Protein AF-A0A7R9Z1F1-F1 (afdb_monomer_lite)

pLDDT: mean 81.46, std 11.32, range [47.16, 96.25]

Foldseek 3Di:
DLQVCLQQVVDVCPDPVSVVVDDPPDDSVSRDDDPDDDDDDDPVLLQDPDPVSVQVVQVVVCVNVVPDDGDDSDNPPPCPVVPCPPVNVVVDDDCPDPVNVVVVVVVVVVVVVVVVVVD

Sequence (119 aa):
FHRFLARLGKTPLSSKEELQLLPPGWNQKEVFRLESELFLIHVSQMGDKNSTRLDQFRQDLQSFAGLHGEIQLKNGKVAAEVNVTPQVQRNMIDICSTEHESLRQVLMKQAKKASIWII

Radius of gyration: 21.4 Å; chains: 1; bounding box: 46×35×56 Å

Secondary structure (DSSP, 8-state):
-HHHHHHTT-S---SHHHHHTSPTT--GGG----SS------GGGGG-S-HHHHHHHHHHHHHHTT--S----------------HHHHHT---TTSGGGHHHHHHHHHHHHHHHHHH-

Structure (mmCIF, N/CA/C/O backbone):
data_AF-A0A7R9Z1F1-F1
#
_entry.id   AF-A0A7R9Z1F1-F1
#
loop_
_atom_site.group_PDB
_atom_site.id
_atom_site.type_symbol
_atom_site.label_atom_id
_atom_site.label_alt_id
_atom_site.label_comp_id
_atom_site.label_asym_id
_atom_site.label_entity_id
_atom_site.label_seq_id
_atom_site.pdbx_PDB_ins_code
_atom_site.Cartn_x
_atom_site.Cartn_y
_atom_site.Cartn_z
_atom_site.occupancy
_atom_site.B_iso_or_equiv
_atom_site.auth_seq_id
_atom_site.auth_comp_id
_atom_site.auth_asym_id
_atom_site.auth_atom_id
_atom_site.pdbx_PDB_model_num
ATOM 1 N N . PHE A 1 1 ? 14.136 5.526 -5.524 1.00 70.19 1 PHE A N 1
ATOM 2 C CA . PHE A 1 1 ? 13.005 4.715 -6.016 1.00 70.19 1 PHE A CA 1
ATOM 3 C C . PHE A 1 1 ? 13.483 3.463 -6.762 1.00 70.19 1 PHE A C 1
ATOM 5 O O . PHE A 1 1 ? 13.324 2.381 -6.217 1.00 70.19 1 PHE A O 1
ATOM 12 N N . HIS A 1 2 ? 14.174 3.579 -7.908 1.00 80.88 2 HIS A N 1
ATOM 13 C CA . HIS A 1 2 ? 14.645 2.427 -8.711 1.00 80.88 2 H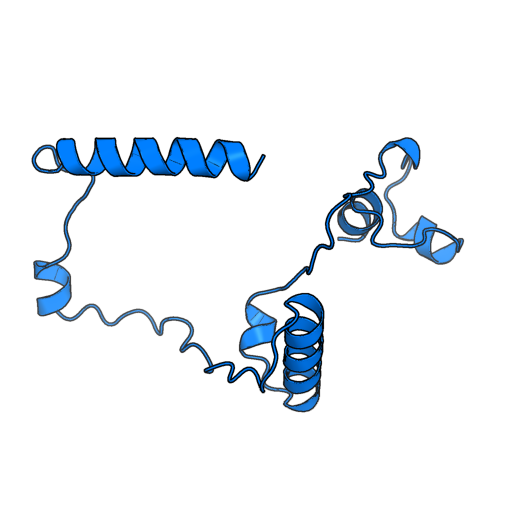IS A CA 1
ATOM 14 C C . HIS A 1 2 ? 15.497 1.405 -7.942 1.00 80.88 2 HIS A C 1
ATOM 16 O O . HIS A 1 2 ? 15.267 0.209 -8.059 1.00 80.88 2 HIS A O 1
ATOM 22 N N . ARG A 1 3 ? 16.392 1.867 -7.056 1.00 82.25 3 ARG A N 1
ATOM 23 C CA . ARG A 1 3 ? 17.171 1.007 -6.143 1.00 82.25 3 ARG A CA 1
ATOM 24 C C . ARG A 1 3 ? 16.303 0.031 -5.332 1.00 82.25 3 ARG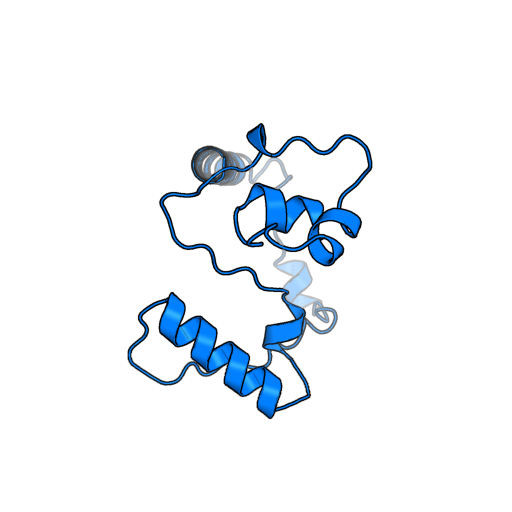 A C 1
ATOM 26 O O . ARG A 1 3 ? 16.684 -1.114 -5.125 1.00 82.25 3 ARG A O 1
ATOM 33 N N . PHE A 1 4 ? 15.163 0.502 -4.831 1.00 82.06 4 PHE A N 1
ATOM 34 C CA . PHE A 1 4 ? 14.269 -0.289 -3.987 1.00 82.06 4 PHE A CA 1
ATOM 35 C C . PHE A 1 4 ? 13.529 -1.342 -4.814 1.00 82.06 4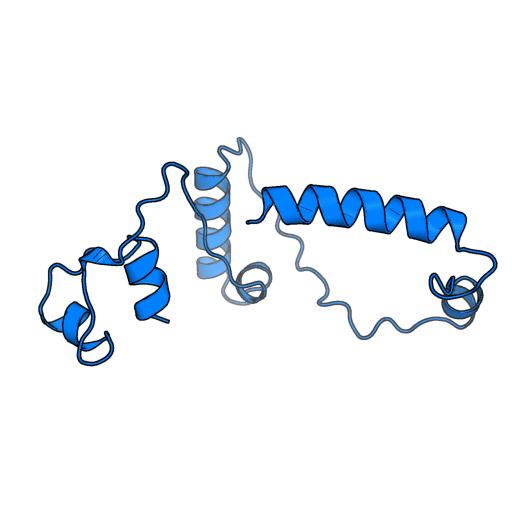 PHE A C 1
ATOM 37 O O . PHE A 1 4 ? 13.538 -2.514 -4.457 1.00 82.06 4 PHE A O 1
ATOM 44 N N . LEU A 1 5 ? 12.980 -0.942 -5.965 1.00 83.25 5 LEU A N 1
ATOM 45 C CA . LEU A 1 5 ? 12.315 -1.864 -6.890 1.00 83.25 5 LEU A CA 1
ATOM 46 C C . LEU A 1 5 ? 13.268 -2.942 -7.415 1.00 83.25 5 LEU A C 1
ATOM 48 O O . LEU A 1 5 ? 12.910 -4.117 -7.436 1.00 83.25 5 LEU A O 1
ATOM 52 N N . ALA A 1 6 ? 14.499 -2.555 -7.753 1.00 85.00 6 ALA A N 1
ATOM 53 C CA . ALA A 1 6 ? 15.558 -3.468 -8.160 1.00 85.00 6 ALA A CA 1
ATOM 54 C C . ALA A 1 6 ? 15.874 -4.498 -7.065 1.00 85.00 6 ALA A C 1
ATOM 56 O O . ALA A 1 6 ? 15.908 -5.692 -7.342 1.00 85.00 6 ALA A O 1
ATOM 57 N N . ARG A 1 7 ? 16.034 -4.058 -5.809 1.00 82.75 7 ARG A N 1
ATOM 58 C CA . ARG A 1 7 ? 16.247 -4.950 -4.653 1.00 82.75 7 ARG A CA 1
ATOM 59 C C . ARG A 1 7 ? 15.113 -5.941 -4.436 1.00 82.75 7 ARG A C 1
ATOM 61 O O . ARG A 1 7 ? 15.385 -7.050 -4.011 1.00 82.75 7 ARG A O 1
ATOM 68 N N . LEU A 1 8 ? 13.877 -5.557 -4.733 1.00 81.25 8 LEU A N 1
ATOM 69 C CA . LEU A 1 8 ? 12.705 -6.430 -4.618 1.00 81.25 8 LEU A CA 1
ATOM 70 C C . LEU A 1 8 ? 12.484 -7.323 -5.849 1.00 81.25 8 LEU A C 1
ATOM 72 O O . LEU A 1 8 ? 11.451 -7.987 -5.945 1.00 81.25 8 LEU A O 1
ATOM 76 N N . GLY A 1 9 ? 13.389 -7.285 -6.833 1.00 80.25 9 GLY A N 1
ATOM 77 C CA . GLY A 1 9 ? 13.233 -8.017 -8.089 1.00 80.25 9 GLY A CA 1
ATOM 78 C C . GLY A 1 9 ? 12.049 -7.538 -8.936 1.00 80.25 9 GLY A C 1
ATOM 79 O O . GLY A 1 9 ? 11.575 -8.275 -9.793 1.00 80.25 9 GLY A O 1
ATOM 80 N N . LYS A 1 10 ? 11.552 -6.314 -8.705 1.00 82.44 10 LYS A N 1
ATOM 81 C CA . LYS A 1 10 ? 10.425 -5.703 -9.437 1.00 82.44 10 LYS A CA 1
ATOM 82 C C . LYS A 1 10 ? 10.868 -4.924 -10.676 1.00 82.44 10 LYS A C 1
ATOM 84 O O . LYS A 1 10 ? 10.064 -4.240 -11.299 1.00 82.44 10 LYS A O 1
ATOM 89 N N . THR A 1 11 ? 12.146 -5.002 -11.026 1.00 81.00 11 THR A N 1
ATOM 90 C CA . THR A 1 11 ? 12.696 -4.428 -12.255 1.00 81.00 11 THR A CA 1
ATOM 91 C C . THR A 1 11 ? 13.523 -5.507 -12.951 1.00 81.00 11 THR A C 1
ATOM 93 O O . THR A 1 11 ? 14.344 -6.130 -12.273 1.00 81.00 11 THR A O 1
ATOM 96 N N . PRO A 1 12 ? 13.328 -5.751 -14.260 1.00 78.81 12 PRO A N 1
ATOM 97 C CA . PRO A 1 12 ? 14.065 -6.779 -14.997 1.00 78.81 12 PRO A CA 1
ATOM 98 C C . PRO A 1 12 ? 15.580 -6.548 -15.004 1.00 78.81 12 PRO A C 1
ATOM 100 O O . PRO A 1 12 ? 16.340 -7.514 -15.037 1.00 78.81 12 PRO A O 1
ATOM 103 N N . LEU A 1 13 ? 16.015 -5.279 -14.946 1.00 82.38 13 LEU A N 1
ATOM 104 C CA . LEU A 1 13 ? 17.421 -4.858 -15.018 1.00 82.38 13 LEU A CA 1
ATOM 105 C C . LEU A 1 13 ? 18.135 -5.403 -16.263 1.00 82.38 13 LEU A C 1
ATOM 107 O O . LEU A 1 13 ? 19.340 -5.662 -16.235 1.00 82.38 13 LEU A O 1
ATOM 111 N N . SER A 1 14 ? 17.380 -5.611 -17.342 1.00 82.94 14 SER A N 1
ATOM 112 C CA . SER A 1 14 ? 17.855 -6.265 -18.561 1.00 82.94 14 SER A CA 1
ATOM 113 C C . SER A 1 14 ? 18.392 -5.276 -19.591 1.00 82.94 14 SER A C 1
ATOM 115 O O . SER A 1 14 ? 19.185 -5.663 -20.448 1.00 82.94 14 SER A O 1
ATOM 117 N N . SER A 1 15 ? 17.971 -4.010 -19.528 1.00 85.38 15 SER A N 1
ATOM 118 C CA . SER A 1 15 ? 18.402 -2.973 -20.466 1.00 85.38 15 SER A CA 1
ATOM 119 C C . SER A 1 15 ? 19.488 -2.073 -19.871 1.00 85.38 15 SER A C 1
ATOM 121 O O . SER A 1 15 ? 19.617 -1.919 -18.653 1.00 85.38 15 SER A O 1
ATOM 123 N N . LYS A 1 16 ? 20.292 -1.455 -20.743 1.00 84.25 16 LYS A N 1
ATOM 124 C CA . LYS A 1 16 ? 21.340 -0.516 -20.313 1.00 84.25 16 LYS A CA 1
ATOM 125 C C . LYS A 1 16 ? 20.734 0.749 -19.712 1.00 84.25 16 LYS A C 1
ATOM 127 O O . LYS A 1 16 ? 21.303 1.311 -18.784 1.00 84.25 16 LYS A O 1
ATOM 132 N N . GLU A 1 17 ? 19.582 1.163 -20.217 1.00 85.69 17 GLU A N 1
ATOM 133 C CA . GLU A 1 17 ? 18.827 2.325 -19.765 1.00 85.69 17 GLU A CA 1
ATOM 134 C C . GLU A 1 17 ? 18.322 2.120 -18.331 1.00 85.69 17 GLU A C 1
ATOM 136 O O . GLU A 1 17 ? 18.453 3.011 -17.497 1.00 85.69 17 GLU A O 1
ATOM 141 N N . GLU A 1 18 ? 17.821 0.925 -17.999 1.00 81.56 18 GLU A N 1
ATOM 142 C CA . GLU A 1 18 ? 17.391 0.597 -16.633 1.00 81.56 18 GLU A CA 1
ATOM 143 C C . GLU A 1 18 ? 18.558 0.600 -15.641 1.00 81.56 18 GLU A C 1
ATOM 145 O O . GLU A 1 18 ? 18.419 1.085 -14.516 1.00 81.56 18 GLU A O 1
ATOM 150 N N . LEU A 1 19 ? 19.726 0.098 -16.054 1.00 83.81 19 LEU A N 1
ATOM 151 C CA . LEU A 1 19 ? 20.927 0.080 -15.216 1.00 83.81 19 LEU A CA 1
ATOM 152 C C . LEU A 1 19 ? 21.456 1.491 -14.916 1.00 83.81 19 LEU A C 1
ATOM 154 O O . LEU A 1 19 ? 22.020 1.705 -13.845 1.00 83.81 19 LEU A O 1
ATOM 158 N N . GLN A 1 20 ? 21.237 2.463 -15.807 1.00 88.25 20 GLN A N 1
ATOM 159 C CA . GLN A 1 20 ? 21.607 3.867 -15.574 1.00 88.25 20 GLN A CA 1
ATOM 160 C C . GLN A 1 20 ? 20.769 4.538 -14.477 1.00 88.25 20 GLN A C 1
ATOM 162 O O . GLN A 1 20 ? 21.203 5.528 -13.892 1.00 88.25 20 GLN A O 1
ATOM 167 N N . LEU A 1 21 ? 19.588 3.999 -14.159 1.00 87.00 21 LEU A N 1
ATOM 168 C CA . LEU A 1 21 ? 18.733 4.503 -13.078 1.00 87.00 21 LEU A CA 1
ATOM 169 C C . LEU A 1 21 ? 19.212 4.056 -11.686 1.00 87.00 21 LEU A C 1
ATOM 171 O O . LEU A 1 21 ? 18.628 4.442 -10.664 1.00 87.00 21 LEU A O 1
ATOM 175 N N . LEU A 1 22 ? 20.248 3.215 -11.632 1.00 86.75 22 LEU A N 1
ATOM 176 C CA . LEU A 1 22 ? 20.826 2.687 -10.405 1.00 86.75 22 LEU A CA 1
ATOM 177 C C . LEU A 1 22 ? 22.070 3.482 -9.988 1.00 86.75 22 LEU A C 1
ATOM 179 O O . LEU A 1 22 ? 22.793 4.010 -10.831 1.00 86.75 22 LEU A O 1
ATOM 183 N N . PRO A 1 23 ? 22.341 3.582 -8.674 1.00 83.81 23 PRO A N 1
ATOM 184 C CA . PRO A 1 23 ? 23.523 4.2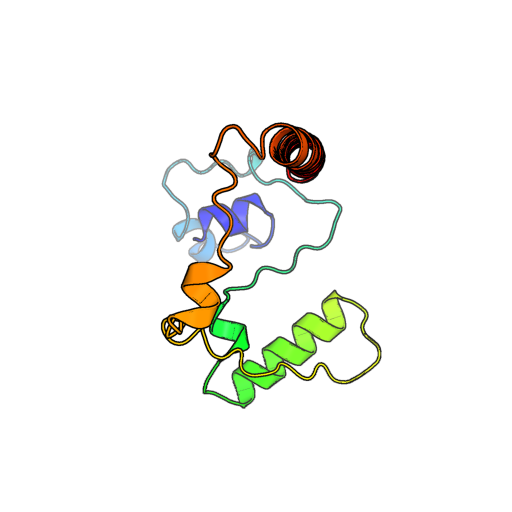80 -8.191 1.00 83.81 23 PRO A CA 1
ATOM 185 C C . PRO A 1 23 ? 24.821 3.608 -8.683 1.00 83.81 23 PRO A C 1
ATOM 187 O O . PRO A 1 23 ? 24.858 2.380 -8.823 1.00 83.81 23 PRO A O 1
ATOM 190 N N . PRO A 1 24 ? 25.905 4.382 -8.883 1.00 82.00 24 PRO A N 1
ATOM 191 C CA . PRO A 1 24 ? 27.214 3.836 -9.233 1.00 82.00 24 PRO A CA 1
ATOM 192 C C . PRO A 1 24 ? 27.662 2.762 -8.232 1.00 82.00 24 PRO A C 1
ATOM 194 O O . PRO A 1 24 ? 27.519 2.940 -7.023 1.00 82.00 24 PRO A O 1
ATOM 197 N N . GLY A 1 25 ? 28.206 1.646 -8.729 1.00 77.56 25 GLY A N 1
ATOM 198 C CA . GLY A 1 25 ? 28.659 0.530 -7.887 1.00 77.56 25 GLY A CA 1
ATOM 199 C C . GLY A 1 25 ? 27.551 -0.421 -7.419 1.00 77.56 25 GLY A C 1
ATOM 200 O O . GLY A 1 25 ? 27.780 -1.225 -6.517 1.00 77.56 25 GLY A O 1
ATOM 201 N N . TRP A 1 26 ? 26.354 -0.352 -8.011 1.00 79.38 26 TRP A N 1
ATOM 202 C CA . TRP A 1 26 ? 25.275 -1.298 -7.731 1.00 79.38 26 TRP A CA 1
ATOM 203 C C . TRP A 1 26 ? 25.680 -2.755 -8.001 1.00 79.38 26 TRP A C 1
ATOM 205 O O . TRP A 1 26 ? 26.201 -3.084 -9.067 1.00 79.38 26 TRP A O 1
ATOM 215 N N . ASN A 1 27 ? 25.369 -3.642 -7.052 1.00 77.19 27 ASN A N 1
ATOM 216 C CA . ASN A 1 27 ? 25.639 -5.071 -7.146 1.00 77.19 27 ASN A CA 1
ATOM 217 C C . ASN A 1 27 ? 24.329 -5.861 -7.292 1.00 77.19 27 ASN A C 1
ATOM 219 O O . ASN A 1 27 ? 23.503 -5.886 -6.382 1.00 77.19 27 ASN A O 1
ATOM 223 N N . GLN A 1 28 ? 24.161 -6.567 -8.414 1.00 72.12 28 GLN A N 1
ATOM 224 C CA . GLN A 1 28 ? 22.991 -7.422 -8.668 1.00 72.12 28 GLN A CA 1
ATOM 225 C C . GLN A 1 28 ? 22.831 -8.570 -7.658 1.00 72.12 28 GLN A C 1
ATOM 227 O O . GLN A 1 28 ? 21.732 -9.097 -7.514 1.00 72.12 28 GLN A O 1
ATOM 232 N N . LYS A 1 29 ? 23.882 -8.934 -6.910 1.00 70.38 29 LYS A N 1
ATOM 233 C CA . LYS A 1 29 ? 23.786 -9.931 -5.829 1.00 70.38 29 LYS A CA 1
ATOM 234 C C . LYS A 1 29 ? 22.911 -9.472 -4.654 1.00 70.38 29 LYS A C 1
ATOM 236 O O . LYS A 1 29 ? 22.554 -10.295 -3.824 1.00 70.38 29 LYS A O 1
ATOM 241 N N . GLU A 1 30 ? 22.562 -8.186 -4.580 1.00 69.81 30 GLU A N 1
ATOM 242 C CA . GLU A 1 30 ? 21.653 -7.637 -3.564 1.00 69.81 30 GLU A CA 1
ATOM 243 C C . GLU A 1 30 ? 20.164 -7.745 -3.941 1.00 69.81 30 GLU A C 1
ATOM 245 O O . GLU A 1 30 ? 19.312 -7.220 -3.221 1.00 69.81 30 GLU A O 1
ATOM 250 N N . VAL A 1 31 ? 19.825 -8.368 -5.075 1.00 77.62 31 VAL A N 1
ATOM 251 C CA . VAL A 1 31 ? 18.428 -8.569 -5.481 1.00 77.62 31 VAL A CA 1
ATOM 252 C C . VAL A 1 31 ? 17.826 -9.721 -4.681 1.00 77.62 31 VAL A C 1
ATOM 254 O O . VAL A 1 31 ? 18.203 -10.879 -4.848 1.00 77.62 31 VAL A O 1
ATOM 257 N N . PHE A 1 32 ? 16.861 -9.398 -3.826 1.00 75.44 32 PHE A N 1
ATOM 258 C CA . PHE A 1 32 ? 16.083 -10.354 -3.058 1.00 75.44 32 PHE A CA 1
ATOM 259 C C . PHE A 1 32 ? 14.839 -10.753 -3.853 1.00 75.44 32 PHE A C 1
ATOM 261 O O . PHE A 1 32 ? 14.013 -9.910 -4.211 1.00 75.44 32 PHE A O 1
ATOM 268 N N . ARG A 1 33 ? 14.692 -12.050 -4.131 1.00 71.56 33 ARG A N 1
ATOM 269 C CA . ARG A 1 33 ? 13.447 -12.592 -4.677 1.00 71.56 33 ARG A CA 1
ATOM 270 C C . ARG A 1 33 ? 12.556 -12.988 -3.513 1.00 71.56 33 ARG A C 1
ATOM 272 O O . ARG A 1 33 ? 12.851 -13.949 -2.813 1.00 71.56 33 ARG A O 1
ATOM 279 N N . LEU A 1 34 ? 11.492 -12.222 -3.308 1.00 73.44 34 LEU A N 1
ATOM 280 C CA . LEU A 1 34 ? 10.427 -12.608 -2.392 1.00 73.44 34 LEU A CA 1
ATOM 281 C C . LEU A 1 34 ? 9.702 -13.828 -2.972 1.00 73.44 34 LEU A C 1
ATOM 283 O O . LEU A 1 34 ? 9.360 -13.828 -4.154 1.00 73.44 34 LEU A O 1
ATOM 287 N N . GLU A 1 35 ? 9.475 -14.850 -2.148 1.00 79.50 35 GLU A N 1
ATOM 288 C CA . GLU A 1 35 ? 8.647 -16.008 -2.522 1.00 79.50 35 GLU A CA 1
ATOM 289 C C . GLU A 1 35 ? 7.167 -15.622 -2.644 1.00 79.50 35 GLU A C 1
ATOM 291 O O . GLU A 1 35 ? 6.427 -16.206 -3.431 1.00 79.50 35 GLU A O 1
ATOM 296 N N . SER A 1 36 ? 6.755 -14.596 -1.897 1.00 79.50 36 SER A N 1
ATOM 297 C CA . SER A 1 36 ? 5.403 -14.046 -1.924 1.00 79.50 36 SER A CA 1
ATOM 298 C C . SER A 1 36 ? 5.269 -12.920 -2.942 1.00 79.50 36 SER A C 1
ATOM 300 O O . SER A 1 36 ? 6.163 -12.082 -3.114 1.00 79.50 36 SER A O 1
ATOM 302 N N . GLU A 1 37 ? 4.096 -12.838 -3.565 1.00 81.69 37 GLU A N 1
ATOM 303 C CA . GLU A 1 37 ? 3.750 -11.689 -4.386 1.00 81.69 37 GLU A CA 1
ATOM 304 C C . GLU A 1 37 ? 3.592 -10.435 -3.509 1.00 81.69 37 GLU A C 1
ATOM 306 O O . GLU A 1 37 ? 3.100 -10.480 -2.382 1.00 81.69 37 GLU A O 1
ATOM 311 N N . LEU A 1 38 ? 4.045 -9.294 -4.029 1.00 83.50 38 LEU A N 1
ATOM 312 C CA . LEU A 1 38 ? 4.030 -8.010 -3.330 1.00 83.50 38 LEU A CA 1
ATOM 313 C C . LEU A 1 38 ? 3.359 -6.972 -4.219 1.00 83.50 38 LEU A C 1
ATOM 315 O O . LEU A 1 38 ? 3.820 -6.750 -5.346 1.00 83.50 38 LEU A O 1
ATOM 319 N N . PHE A 1 39 ? 2.338 -6.316 -3.674 1.00 87.00 39 PHE A N 1
ATOM 320 C CA . PHE A 1 39 ? 1.632 -5.203 -4.295 1.00 87.00 39 PHE A CA 1
ATOM 321 C C . PHE A 1 39 ? 2.050 -3.897 -3.628 1.00 87.00 39 PHE A C 1
ATOM 323 O O . PHE A 1 39 ? 1.768 -3.657 -2.454 1.00 87.00 39 PHE A O 1
ATOM 330 N N . LEU A 1 40 ? 2.781 -3.065 -4.367 1.00 85.19 40 LEU A N 1
ATOM 331 C CA . LEU A 1 40 ? 3.257 -1.777 -3.875 1.00 85.19 40 LEU A CA 1
ATOM 332 C C . LEU A 1 40 ? 2.233 -0.700 -4.208 1.00 85.19 40 LEU A C 1
ATOM 334 O O . LEU A 1 40 ? 1.916 -0.487 -5.375 1.00 85.19 40 LEU A O 1
ATOM 338 N N . ILE A 1 41 ? 1.764 0.004 -3.182 1.00 85.94 41 ILE A N 1
ATOM 339 C CA . ILE A 1 41 ? 0.775 1.071 -3.328 1.00 85.94 41 ILE A CA 1
ATOM 340 C C . ILE A 1 41 ? 1.245 2.344 -2.645 1.00 85.94 41 ILE A C 1
ATOM 342 O O . ILE A 1 41 ? 1.916 2.313 -1.613 1.00 85.94 41 ILE A O 1
ATOM 346 N N . HIS A 1 42 ? 0.840 3.477 -3.198 1.00 82.75 42 HIS A N 1
ATOM 347 C CA . HIS A 1 42 ? 0.893 4.761 -2.526 1.00 82.75 42 HIS A CA 1
ATOM 348 C C . HIS A 1 42 ? -0.520 5.166 -2.104 1.00 82.75 42 HIS A C 1
ATOM 350 O O . HIS A 1 42 ? -1.460 5.065 -2.890 1.00 82.75 42 HIS A O 1
ATOM 356 N N . VAL A 1 43 ? -0.683 5.676 -0.880 1.00 80.31 43 VAL A N 1
ATOM 357 C CA . VAL A 1 43 ? -2.004 6.016 -0.312 1.00 80.31 43 VAL A CA 1
ATOM 358 C C . VAL A 1 43 ? -2.780 7.001 -1.197 1.00 80.31 43 VAL A C 1
ATOM 360 O O . VAL A 1 43 ? -3.999 6.908 -1.307 1.00 80.31 43 VAL A O 1
ATOM 363 N N . SER A 1 44 ? -2.088 7.900 -1.907 1.00 80.06 44 SER A N 1
ATOM 364 C CA . SER A 1 44 ? -2.740 8.836 -2.836 1.00 80.06 44 SER A CA 1
ATOM 365 C C . SER A 1 44 ? -3.456 8.157 -4.011 1.00 80.06 44 SER A C 1
ATOM 367 O O . SER A 1 44 ? -4.339 8.776 -4.596 1.00 80.06 44 SER A O 1
ATOM 369 N N . GLN A 1 45 ? -3.097 6.918 -4.370 1.00 81.75 45 GLN A N 1
ATOM 370 C CA . GLN A 1 45 ? -3.740 6.170 -5.460 1.00 81.75 45 GLN A CA 1
ATOM 371 C C . GLN A 1 45 ? -5.164 5.726 -5.094 1.00 81.75 45 GLN A C 1
ATOM 373 O O . GLN A 1 45 ? -5.993 5.558 -5.978 1.00 81.75 45 GLN A O 1
ATOM 378 N N . MET A 1 46 ? -5.486 5.611 -3.800 1.00 82.75 46 MET A N 1
ATOM 379 C CA . MET A 1 46 ? -6.837 5.264 -3.336 1.00 82.75 46 MET A CA 1
ATOM 380 C C . MET A 1 46 ? -7.852 6.404 -3.503 1.00 82.75 46 MET A C 1
ATOM 382 O O . MET A 1 46 ? -9.053 6.158 -3.471 1.00 82.75 46 MET A O 1
ATOM 386 N N . GLY A 1 47 ? -7.378 7.646 -3.646 1.00 80.44 47 GLY A N 1
ATOM 387 C CA . GLY A 1 47 ? -8.199 8.849 -3.817 1.00 80.44 47 GLY A CA 1
ATOM 388 C C . GLY A 1 47 ? -7.873 9.592 -5.110 1.00 80.44 47 GLY A C 1
ATOM 389 O O . GLY A 1 47 ? -7.947 10.822 -5.153 1.00 80.44 47 GLY A O 1
ATOM 390 N N . ASP A 1 48 ? -7.430 8.862 -6.134 1.00 81.94 48 ASP A N 1
ATOM 391 C CA . ASP A 1 48 ? -7.038 9.441 -7.409 1.00 81.94 48 ASP A CA 1
ATOM 392 C C . ASP A 1 48 ? -8.231 10.140 -8.087 1.00 81.94 48 ASP A C 1
ATOM 394 O O . ASP A 1 48 ? -9.304 9.565 -8.252 1.00 81.94 48 ASP A O 1
ATOM 398 N N . LYS A 1 49 ? -8.048 11.405 -8.485 1.00 86.25 49 LYS A N 1
ATOM 399 C CA . LYS A 1 49 ? -9.082 12.194 -9.175 1.00 86.25 49 LYS A CA 1
ATOM 400 C C . LYS A 1 49 ? -9.299 11.739 -10.619 1.00 86.25 49 LYS A C 1
ATOM 402 O O . LYS A 1 49 ? -10.315 12.081 -11.216 1.00 86.25 49 LYS A O 1
ATOM 407 N N . ASN A 1 50 ? -8.335 11.027 -11.197 1.00 90.19 50 ASN A N 1
ATOM 408 C CA . ASN A 1 50 ? -8.455 10.458 -12.528 1.00 90.19 50 ASN A CA 1
ATOM 409 C C . ASN A 1 50 ? -9.156 9.096 -12.429 1.00 90.19 50 ASN A C 1
ATOM 411 O O . ASN A 1 50 ? -8.567 8.132 -11.939 1.00 90.19 50 ASN A O 1
ATOM 415 N N . SER A 1 51 ? -10.400 9.023 -12.911 1.00 86.88 51 SER A N 1
ATOM 416 C CA . SER A 1 51 ? -11.229 7.814 -12.834 1.00 86.88 51 SER A CA 1
ATOM 417 C C . SER A 1 51 ? -10.577 6.614 -13.515 1.00 86.88 51 SER A C 1
ATOM 419 O O . SER A 1 51 ? -10.543 5.544 -12.929 1.00 86.88 51 SER A O 1
ATOM 421 N N . THR A 1 52 ? -9.961 6.798 -14.685 1.00 91.06 52 THR A N 1
ATOM 422 C CA . THR A 1 52 ? -9.284 5.713 -15.406 1.00 91.06 52 THR A CA 1
ATOM 423 C C . THR A 1 52 ? -8.129 5.120 -14.600 1.00 91.06 52 THR A C 1
ATOM 425 O O . THR A 1 52 ? -8.006 3.902 -14.509 1.00 91.06 52 THR A O 1
ATOM 428 N N . ARG A 1 53 ? -7.290 5.959 -13.974 1.00 87.31 53 ARG A N 1
ATOM 429 C CA . ARG A 1 53 ? -6.198 5.455 -13.120 1.00 87.31 53 ARG A CA 1
ATOM 430 C C . ARG A 1 53 ? -6.725 4.775 -11.861 1.00 87.31 53 ARG A C 1
ATOM 432 O O . ARG A 1 53 ? -6.148 3.785 -11.420 1.00 87.31 53 ARG A O 1
ATOM 439 N N . LEU A 1 54 ? -7.806 5.301 -11.291 1.00 88.44 54 LEU A N 1
ATOM 440 C CA . LEU A 1 54 ? -8.448 4.723 -10.116 1.00 88.44 54 LEU A CA 1
ATOM 441 C C . LEU A 1 54 ? -9.071 3.355 -10.427 1.00 88.44 54 LEU A C 1
ATOM 443 O O . LEU A 1 54 ? -8.946 2.432 -9.626 1.00 88.44 54 LEU A O 1
ATOM 447 N N . ASP A 1 55 ? -9.697 3.209 -11.592 1.00 89.62 55 ASP A N 1
ATOM 448 C CA . ASP A 1 55 ? -10.279 1.949 -12.054 1.00 89.62 55 ASP A CA 1
ATOM 449 C C . ASP A 1 55 ? -9.196 0.903 -12.317 1.00 89.62 55 ASP A C 1
ATOM 451 O O . ASP A 1 55 ? -9.330 -0.232 -11.862 1.00 89.62 55 ASP A O 1
ATOM 455 N N . GLN A 1 56 ? -8.083 1.296 -12.946 1.00 91.50 56 GLN A N 1
ATOM 456 C CA . GLN A 1 56 ? -6.928 0.411 -13.109 1.00 91.50 56 GLN A CA 1
ATOM 457 C C . GLN A 1 56 ? -6.391 -0.056 -11.751 1.00 91.50 56 GLN A C 1
ATOM 459 O O . GLN A 1 56 ? -6.212 -1.249 -11.530 1.00 91.50 56 GLN A O 1
ATOM 464 N N . PHE A 1 57 ? -6.215 0.869 -10.802 1.00 90.94 57 PHE A N 1
ATOM 465 C CA . PHE A 1 57 ? -5.774 0.535 -9.448 1.00 90.94 57 PHE A CA 1
ATOM 466 C C . PHE A 1 57 ? -6.717 -0.462 -8.751 1.00 90.94 57 PHE A C 1
ATOM 468 O O . PHE A 1 57 ? -6.247 -1.394 -8.098 1.00 90.94 57 PHE A O 1
ATOM 475 N N . ARG A 1 58 ? -8.042 -0.299 -8.896 1.00 89.31 58 ARG A N 1
ATOM 476 C CA . ARG A 1 58 ? -9.032 -1.247 -8.352 1.00 89.31 58 ARG A CA 1
ATOM 477 C C . ARG A 1 58 ? -8.884 -2.632 -8.962 1.00 89.31 58 ARG A C 1
ATOM 479 O O . ARG A 1 58 ? -8.893 -3.607 -8.217 1.00 89.31 58 ARG A O 1
ATOM 486 N N . 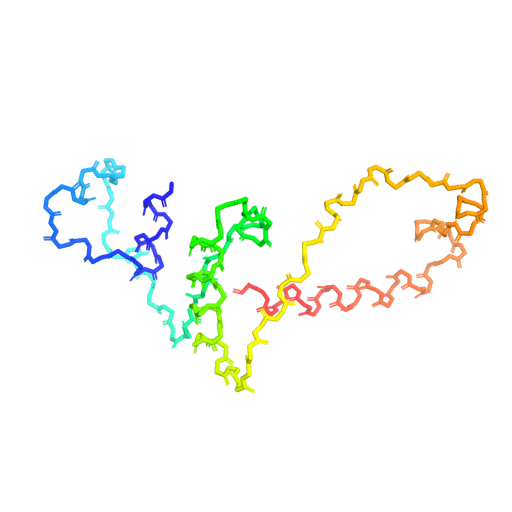GLN A 1 59 ? -8.754 -2.714 -10.284 1.00 91.38 59 GLN A N 1
ATOM 487 C CA . GLN A 1 59 ? -8.615 -3.983 -10.999 1.00 91.38 59 GLN A CA 1
ATOM 488 C C . GLN A 1 59 ? -7.330 -4.708 -10.598 1.00 91.38 59 GLN A C 1
ATOM 490 O O . GLN A 1 59 ? -7.370 -5.896 -10.279 1.00 91.38 59 GLN A O 1
ATOM 495 N N . ASP A 1 60 ? -6.216 -3.981 -10.527 1.00 91.81 60 ASP A N 1
ATOM 496 C CA . ASP A 1 60 ? -4.922 -4.533 -10.133 1.00 91.81 60 ASP A CA 1
ATOM 497 C C . ASP A 1 60 ? -4.964 -5.061 -8.692 1.00 91.81 60 ASP A C 1
ATOM 499 O O . ASP A 1 60 ? -4.529 -6.182 -8.421 1.00 91.81 60 ASP A O 1
ATOM 503 N N . LEU A 1 61 ? -5.551 -4.289 -7.769 1.00 91.19 61 LEU A N 1
ATOM 504 C CA . LEU A 1 61 ? -5.722 -4.695 -6.374 1.00 91.19 61 LEU A CA 1
ATOM 505 C C . LEU A 1 61 ? -6.644 -5.913 -6.248 1.00 91.19 61 LEU A C 1
ATOM 507 O O . LEU A 1 61 ? -6.363 -6.821 -5.467 1.00 91.19 61 LEU A O 1
ATOM 511 N N . GLN A 1 62 ? -7.739 -5.939 -7.008 1.00 91.50 62 GLN A N 1
ATOM 512 C CA . GLN A 1 62 ? -8.688 -7.047 -7.020 1.00 91.50 62 GLN A CA 1
ATOM 513 C C . GLN A 1 62 ? -8.033 -8.331 -7.520 1.00 91.50 62 GLN A C 1
ATOM 515 O O . GLN A 1 62 ? -8.169 -9.371 -6.874 1.00 91.50 62 GLN A O 1
ATOM 520 N N . SER A 1 63 ? -7.290 -8.243 -8.625 1.00 92.12 63 SER A N 1
ATOM 521 C CA . SER A 1 63 ? -6.545 -9.368 -9.183 1.00 92.12 63 SER A CA 1
ATOM 522 C C . SER A 1 63 ? -5.489 -9.868 -8.203 1.00 92.12 63 SER A C 1
ATOM 524 O O . SER A 1 63 ? -5.414 -11.066 -7.951 1.00 92.12 63 SER A O 1
ATOM 526 N N . PHE A 1 64 ? -4.703 -8.961 -7.618 1.00 92.06 64 PHE A N 1
ATOM 527 C CA . PHE A 1 64 ? -3.646 -9.314 -6.673 1.00 92.06 64 PHE A CA 1
ATOM 528 C C . PHE A 1 64 ? -4.192 -9.985 -5.406 1.00 92.06 64 PHE A C 1
ATOM 530 O O . PHE A 1 64 ? -3.641 -10.970 -4.929 1.00 92.06 64 PHE A O 1
ATOM 537 N N . ALA A 1 65 ? -5.291 -9.469 -4.853 1.00 89.81 65 ALA A N 1
ATOM 538 C CA . ALA A 1 65 ? -5.891 -10.007 -3.634 1.00 89.81 65 ALA A CA 1
ATOM 539 C C . ALA A 1 65 ? -6.805 -11.225 -3.881 1.00 89.81 65 ALA A C 1
ATOM 541 O O . ALA A 1 65 ? -7.365 -11.765 -2.927 1.00 89.81 65 ALA A O 1
ATOM 542 N N . GLY A 1 66 ? -7.001 -11.638 -5.139 1.00 90.38 66 GLY A N 1
ATOM 543 C CA . GLY A 1 66 ? -7.911 -12.727 -5.500 1.00 90.38 66 GLY A CA 1
ATOM 544 C C . GLY A 1 66 ? -9.378 -12.437 -5.156 1.00 90.38 66 GLY A C 1
ATOM 545 O O . GLY A 1 66 ? -10.153 -13.358 -4.892 1.00 90.38 66 GLY A O 1
ATOM 546 N N . LEU A 1 67 ? -9.782 -11.165 -5.115 1.00 89.62 67 LEU A N 1
ATOM 547 C CA . LEU A 1 67 ? -11.119 -10.768 -4.676 1.00 89.62 67 LEU A CA 1
ATOM 548 C C . LEU A 1 67 ? -12.156 -10.985 -5.785 1.00 89.62 67 LEU A C 1
ATOM 550 O O . LEU A 1 67 ? -12.007 -10.539 -6.922 1.00 89.62 67 LEU A O 1
ATOM 554 N N . HIS A 1 68 ? -13.240 -11.675 -5.438 1.00 83.44 68 HIS A N 1
ATOM 555 C CA . HIS A 1 68 ? -14.340 -11.969 -6.353 1.00 83.44 68 HIS A CA 1
ATOM 556 C C . HIS A 1 68 ? -15.456 -10.943 -6.120 1.00 83.44 68 HIS A C 1
ATOM 558 O O . HIS A 1 68 ? -16.337 -11.144 -5.288 1.00 83.44 68 HIS A O 1
ATOM 564 N N . GLY A 1 69 ? -15.371 -9.803 -6.809 1.00 80.00 69 GLY A N 1
ATOM 565 C CA . GLY A 1 69 ? -16.332 -8.704 -6.706 1.00 80.00 69 GLY A CA 1
ATOM 566 C C . GLY A 1 69 ? -15.663 -7.337 -6.825 1.00 80.00 69 GLY A C 1
ATOM 567 O O . GLY A 1 69 ? -14.487 -7.185 -6.502 1.00 80.00 69 GLY A O 1
ATOM 568 N N . GLU A 1 70 ? -16.413 -6.342 -7.296 1.00 78.38 70 GLU A N 1
ATOM 569 C CA . GLU A 1 70 ? -15.895 -4.988 -7.493 1.00 78.38 70 GLU A CA 1
ATOM 570 C C . GLU A 1 70 ? -15.487 -4.342 -6.158 1.00 78.38 70 GLU A C 1
ATOM 572 O O . GLU A 1 70 ? -16.276 -4.257 -5.211 1.00 78.38 70 GLU A O 1
ATOM 577 N N . ILE A 1 71 ? -14.248 -3.846 -6.086 1.00 79.12 71 ILE A N 1
ATOM 578 C CA . ILE A 1 71 ? -13.748 -3.135 -4.907 1.00 79.12 71 ILE A CA 1
ATOM 579 C C . ILE A 1 71 ? -14.268 -1.699 -4.916 1.00 79.12 71 ILE A C 1
ATOM 581 O O . ILE A 1 71 ? -13.754 -0.816 -5.606 1.00 79.12 71 ILE A O 1
ATOM 585 N N . GLN A 1 72 ? -15.244 -1.438 -4.054 1.00 77.62 72 GLN A N 1
ATOM 586 C CA . GLN A 1 72 ? -15.717 -0.089 -3.767 1.00 77.62 72 GLN A CA 1
ATOM 587 C C . GLN A 1 72 ? -14.704 0.638 -2.870 1.00 77.62 72 GLN A C 1
ATOM 589 O O . GLN A 1 72 ? -14.800 0.631 -1.640 1.00 77.62 72 GLN A O 1
ATOM 594 N N . LEU A 1 73 ? -13.711 1.282 -3.490 1.00 71.19 73 LEU A N 1
ATOM 595 C CA . LEU A 1 73 ? -12.845 2.232 -2.794 1.00 71.19 73 LEU A CA 1
ATOM 596 C C . LEU A 1 73 ? -13.688 3.448 -2.422 1.00 71.19 73 LEU A C 1
ATOM 598 O O . LEU A 1 73 ? -13.978 4.303 -3.261 1.00 71.19 73 LEU A O 1
ATOM 602 N N . LYS A 1 74 ? -14.098 3.525 -1.155 1.00 65.88 74 LYS A N 1
ATOM 603 C CA . LYS A 1 74 ? -14.603 4.783 -0.615 1.00 65.88 74 LYS A CA 1
ATOM 604 C C . LYS A 1 74 ? -13.458 5.773 -0.737 1.00 65.88 74 LYS A C 1
ATOM 606 O O . LYS A 1 74 ? -12.373 5.487 -0.235 1.00 65.88 74 LYS A O 1
ATOM 611 N N . ASN A 1 75 ? -13.709 6.923 -1.364 1.00 57.34 75 ASN A N 1
ATOM 612 C CA . ASN A 1 75 ? -12.850 8.085 -1.194 1.00 57.34 75 ASN A CA 1
ATOM 613 C C . ASN A 1 75 ? -12.757 8.300 0.310 1.00 57.34 75 ASN A C 1
ATOM 615 O O . ASN A 1 75 ? -13.696 8.808 0.932 1.00 57.34 75 ASN A O 1
ATOM 619 N N . GLY A 1 76 ? -11.670 7.819 0.912 1.00 49.38 76 GLY A N 1
ATOM 620 C CA . GLY A 1 76 ? -11.364 8.150 2.279 1.00 49.38 76 GLY A CA 1
ATOM 621 C C . GLY A 1 76 ? -11.395 9.661 2.290 1.00 49.38 76 GLY A C 1
ATOM 622 O O . GLY A 1 76 ? -10.669 10.300 1.528 1.00 49.38 76 GLY A O 1
ATOM 623 N N . LYS A 1 77 ? -12.275 10.249 3.101 1.00 49.50 77 LYS A N 1
ATOM 624 C CA . LYS A 1 77 ? -11.992 11.593 3.573 1.00 49.50 77 LYS A CA 1
ATOM 625 C C . LYS A 1 77 ? -10.613 11.426 4.203 1.00 49.50 77 LYS A C 1
ATOM 627 O O . LYS A 1 77 ? -10.534 10.811 5.264 1.00 49.50 77 LYS A O 1
ATOM 632 N N . VAL A 1 78 ? -9.540 11.828 3.502 1.00 49.16 78 VAL A N 1
ATOM 633 C CA . VAL A 1 78 ? -8.241 12.115 4.127 1.00 49.16 78 VAL A CA 1
ATOM 634 C C . VAL A 1 78 ? -8.659 12.873 5.351 1.00 49.16 78 VAL A C 1
ATOM 636 O O . VAL A 1 78 ? -9.318 13.886 5.127 1.00 49.16 78 VAL A O 1
ATOM 639 N N . ALA A 1 79 ? -8.495 12.281 6.542 1.00 47.44 79 ALA A N 1
ATOM 640 C CA . ALA A 1 79 ? -9.200 12.710 7.739 1.00 47.44 79 ALA A CA 1
ATOM 641 C C . ALA A 1 79 ? -9.119 14.230 7.770 1.00 47.44 79 ALA A C 1
ATOM 643 O O . ALA A 1 79 ? -8.045 14.775 8.012 1.00 47.44 79 ALA A O 1
ATOM 644 N N . ALA A 1 80 ? -10.203 14.891 7.341 1.00 50.12 80 ALA A N 1
ATOM 645 C CA . ALA A 1 80 ? -10.240 16.338 7.303 1.00 50.12 80 ALA A CA 1
ATOM 646 C C . ALA A 1 80 ? -9.993 16.670 8.752 1.00 50.12 80 ALA A C 1
ATOM 648 O O . ALA A 1 80 ? -10.727 16.073 9.548 1.00 50.12 80 ALA A O 1
ATOM 649 N N . GLU A 1 81 ? -8.913 17.423 9.037 1.00 51.94 81 GLU A N 1
ATOM 650 C CA . GLU A 1 81 ? -8.405 17.716 10.385 1.00 51.94 81 GLU A CA 1
ATOM 651 C C . GLU A 1 81 ? -9.529 17.474 11.360 1.00 51.94 81 GLU A C 1
ATOM 653 O O . GLU A 1 81 ? -10.518 18.211 11.300 1.00 51.94 81 GLU A O 1
ATOM 658 N N . VAL A 1 82 ? -9.490 16.320 12.049 1.00 57.22 82 VAL A N 1
ATOM 659 C CA . VAL A 1 82 ? -10.660 15.856 12.795 1.00 57.22 82 VAL A CA 1
ATOM 660 C C . VAL A 1 82 ? -11.020 17.037 13.665 1.00 57.22 82 VAL A C 1
ATOM 662 O O . VAL A 1 82 ? -10.223 17.406 14.522 1.00 57.22 82 VAL A O 1
ATOM 665 N N . ASN A 1 83 ? -12.146 17.693 13.373 1.00 56.34 83 ASN A N 1
ATOM 666 C CA . ASN A 1 83 ? -12.636 18.778 14.199 1.00 56.34 83 ASN A CA 1
ATOM 667 C C . ASN A 1 83 ? -13.035 18.066 15.478 1.00 56.34 83 ASN A C 1
ATOM 669 O O . ASN A 1 83 ? -14.144 17.537 15.583 1.00 56.34 83 ASN A O 1
ATOM 673 N N . VAL A 1 84 ? -12.057 17.906 16.373 1.00 65.19 84 VAL A N 1
ATOM 674 C CA . VAL A 1 84 ? -12.205 17.188 17.621 1.00 65.19 84 VAL A CA 1
ATOM 675 C C . VAL A 1 84 ? -13.221 18.011 18.373 1.00 65.19 84 VAL A C 1
ATOM 677 O O . VAL A 1 84 ? -12.925 19.089 18.884 1.00 65.19 84 VAL A O 1
ATOM 680 N N . THR A 1 85 ? -14.468 17.553 18.353 1.00 76.38 85 THR A N 1
ATOM 681 C CA . THR A 1 85 ? -15.504 18.250 19.091 1.00 76.38 85 THR A CA 1
ATOM 682 C C . THR A 1 85 ? -15.095 18.222 20.565 1.00 76.38 85 THR A C 1
ATOM 684 O O . THR A 1 85 ? -14.475 17.250 21.014 1.00 76.38 85 THR A O 1
ATOM 687 N N . PRO A 1 86 ? -15.471 19.228 21.368 1.00 77.19 86 PRO A N 1
ATOM 688 C CA . PRO A 1 86 ? -15.184 19.221 22.803 1.00 77.19 86 PRO A CA 1
ATOM 689 C C . PRO A 1 86 ? -15.697 17.958 23.518 1.00 77.19 86 PRO A C 1
ATOM 691 O O . PRO A 1 86 ? -15.255 17.613 24.610 1.00 77.19 86 PRO A O 1
ATOM 694 N N . GLN A 1 87 ? -16.664 17.251 22.925 1.00 77.88 87 GLN A N 1
ATOM 695 C CA . GLN A 1 87 ? -17.141 15.960 23.407 1.00 77.88 87 GLN A CA 1
ATOM 696 C C . GLN A 1 87 ? -16.181 14.807 23.081 1.00 77.88 87 GLN A C 1
ATOM 698 O O . GLN A 1 87 ? -15.928 13.987 23.956 1.00 77.88 87 GLN A O 1
ATOM 703 N N . VAL A 1 88 ? -15.614 14.755 21.870 1.00 77.81 88 VAL A N 1
ATOM 704 C CA . VAL A 1 88 ? -14.590 13.757 21.512 1.00 77.81 88 VAL A CA 1
ATOM 705 C C . VAL A 1 88 ? -13.328 13.972 22.342 1.00 77.81 88 VAL A C 1
ATOM 707 O O . VAL A 1 88 ? -12.797 13.006 22.876 1.00 77.81 88 VAL A O 1
ATOM 710 N N . GLN A 1 89 ? -12.901 15.225 22.533 1.00 79.50 89 GLN A N 1
ATOM 711 C CA . GLN A 1 89 ? -11.700 15.546 23.308 1.00 79.50 89 GLN A CA 1
ATOM 712 C C . GLN A 1 89 ? -11.802 15.087 24.768 1.00 79.50 89 GLN A C 1
ATOM 714 O O . GLN A 1 89 ? -10.841 14.559 25.314 1.00 79.50 89 GLN A O 1
ATOM 719 N N . ARG A 1 90 ? -12.985 15.224 25.384 1.00 82.25 90 ARG A N 1
ATOM 720 C CA . ARG A 1 90 ? -13.249 14.747 26.754 1.00 82.25 90 ARG A CA 1
ATOM 721 C C . ARG A 1 90 ? -13.183 13.229 26.904 1.00 82.25 90 ARG A C 1
ATOM 723 O O . ARG A 1 90 ? -12.936 12.749 28.000 1.00 82.25 90 ARG A O 1
ATOM 730 N N . ASN A 1 91 ? -13.410 12.497 25.819 1.00 82.25 91 ASN A N 1
ATOM 731 C CA . ASN A 1 91 ? -13.397 11.038 25.812 1.00 82.25 91 ASN A CA 1
ATOM 732 C C . ASN A 1 91 ? -12.065 10.466 25.298 1.00 82.25 91 ASN A C 1
ATOM 734 O O . ASN A 1 91 ? -11.944 9.249 25.159 1.00 82.25 91 ASN A O 1
ATOM 738 N N . MET A 1 92 ? -11.080 11.313 24.973 1.00 83.19 92 MET A N 1
ATOM 739 C CA . MET A 1 92 ? -9.748 10.844 24.607 1.00 83.19 92 MET A CA 1
ATOM 740 C C . MET A 1 92 ? -9.045 10.301 25.845 1.00 83.19 92 MET A C 1
ATOM 742 O O . MET A 1 92 ? -8.912 10.991 26.851 1.00 83.19 92 MET A O 1
ATOM 746 N N . ILE A 1 93 ? -8.574 9.063 25.744 1.00 85.25 93 ILE A N 1
ATOM 747 C CA . ILE A 1 93 ? -7.743 8.447 26.772 1.00 85.25 93 ILE A CA 1
ATOM 748 C C . ILE A 1 93 ? -6.278 8.771 26.496 1.00 85.25 93 ILE A C 1
ATOM 750 O O . ILE A 1 93 ? -5.799 8.620 25.368 1.00 85.25 93 ILE A O 1
ATOM 754 N N . ASP A 1 94 ? -5.556 9.191 27.529 1.00 86.50 94 ASP A N 1
ATOM 755 C CA . ASP A 1 94 ? -4.101 9.219 27.476 1.00 86.50 94 ASP A CA 1
ATOM 756 C C . ASP A 1 94 ? -3.571 7.821 27.811 1.00 86.50 94 ASP A C 1
ATOM 758 O O . ASP A 1 94 ? -3.496 7.423 28.970 1.00 86.50 94 ASP A O 1
ATOM 762 N N . ILE A 1 95 ? -3.189 7.055 26.789 1.00 86.38 95 ILE A N 1
ATOM 763 C CA . ILE A 1 95 ? -2.617 5.712 26.976 1.00 86.38 95 ILE A CA 1
ATOM 764 C C . ILE A 1 95 ? -1.249 5.744 27.689 1.00 86.38 95 ILE A C 1
ATOM 766 O O . ILE A 1 95 ? -0.743 4.714 28.150 1.00 86.38 95 ILE A O 1
ATOM 770 N N . CYS A 1 96 ? -0.626 6.921 27.780 1.00 87.81 96 CYS A N 1
ATOM 771 C CA . CYS A 1 96 ? 0.621 7.121 28.500 1.00 87.81 96 CYS A CA 1
ATOM 772 C C . CYS A 1 96 ? 0.402 7.351 30.005 1.00 87.81 96 CYS A C 1
ATOM 774 O O . CYS A 1 96 ? 1.361 7.190 30.768 1.00 87.81 96 CYS A O 1
ATOM 776 N N . SER A 1 97 ? -0.826 7.647 30.449 1.00 92.19 97 SER A N 1
ATOM 777 C CA . SER A 1 97 ? -1.127 7.856 31.866 1.00 92.19 97 SER A CA 1
ATOM 778 C C . SER A 1 97 ? -0.969 6.567 32.687 1.00 92.19 97 SER A C 1
ATOM 780 O O . SER A 1 97 ? -1.050 5.445 32.177 1.00 92.19 97 SER A O 1
ATOM 782 N N . THR A 1 98 ? -0.690 6.718 33.984 1.00 92.94 98 THR A N 1
ATOM 783 C CA . THR A 1 98 ? -0.398 5.598 34.899 1.00 92.94 98 THR A CA 1
ATOM 784 C C . THR A 1 98 ? -1.603 4.684 35.131 1.00 92.94 98 THR A C 1
ATOM 786 O O . THR A 1 98 ? -1.440 3.477 35.289 1.00 92.94 98 THR A O 1
ATOM 789 N N . GLU A 1 99 ? -2.814 5.236 35.094 1.00 94.81 99 GLU A N 1
ATOM 790 C CA . GLU A 1 99 ? -4.089 4.509 35.199 1.00 94.81 99 GLU A CA 1
ATOM 791 C C . GLU A 1 99 ? -4.316 3.508 34.049 1.00 94.81 99 GLU A C 1
ATOM 793 O O . GLU A 1 99 ? -5.004 2.506 34.239 1.00 94.81 99 GLU A O 1
ATOM 798 N N . HIS A 1 100 ? -3.691 3.717 32.882 1.00 95.75 100 HIS A N 1
ATOM 799 C CA . HIS A 1 100 ? -3.828 2.851 31.706 1.00 95.75 100 HIS A CA 1
ATOM 800 C C . HIS A 1 100 ? -2.640 1.890 31.496 1.00 95.75 100 HIS A C 1
ATOM 802 O O . HIS A 1 100 ? -2.530 1.275 30.432 1.00 95.75 100 HIS A O 1
ATOM 808 N N . GLU A 1 101 ? -1.760 1.709 32.491 1.00 94.06 101 GLU A N 1
ATOM 809 C CA . GLU A 1 101 ? -0.573 0.836 32.393 1.00 94.06 101 GLU A CA 1
ATOM 810 C C . GLU A 1 101 ? -0.926 -0.586 31.927 1.00 94.06 101 GLU A C 1
ATOM 812 O O . GLU A 1 101 ? -0.288 -1.138 31.030 1.00 94.06 101 GLU A O 1
ATOM 817 N N . SER A 1 102 ? -1.982 -1.173 32.494 1.00 95.00 102 SER A N 1
ATOM 818 C CA . SER A 1 102 ? -2.415 -2.536 32.163 1.00 95.00 102 SER A CA 1
ATOM 819 C C . SER A 1 102 ? -2.810 -2.676 30.689 1.00 95.00 102 SER A C 1
ATOM 821 O O . SER A 1 102 ? -2.415 -3.638 30.025 1.00 95.00 102 SER A O 1
ATOM 823 N N . LEU A 1 103 ? -3.529 -1.688 30.148 1.00 93.56 103 LEU A N 1
ATOM 824 C CA . LEU A 1 103 ? -3.914 -1.636 28.741 1.00 93.56 103 LEU A CA 1
ATOM 825 C C . LEU A 1 103 ? -2.686 -1.440 27.844 1.00 93.56 103 LEU A C 1
ATOM 827 O O . LEU A 1 103 ? -2.528 -2.149 26.845 1.00 93.56 103 LEU A O 1
ATOM 831 N N . ARG A 1 104 ? -1.779 -0.534 28.226 1.00 94.06 104 ARG A N 1
ATOM 832 C CA . ARG A 1 104 ? -0.527 -0.285 27.504 1.00 94.06 104 ARG A CA 1
ATOM 833 C C . ARG A 1 104 ? 0.319 -1.552 27.376 1.00 94.06 104 ARG A C 1
ATOM 835 O O . ARG A 1 104 ? 0.805 -1.841 26.283 1.00 94.06 104 ARG A O 1
ATOM 842 N N . GLN A 1 105 ? 0.446 -2.345 28.440 1.00 95.62 105 GLN A N 1
ATOM 843 C CA . GLN A 1 105 ? 1.190 -3.611 28.410 1.00 95.62 105 GLN A CA 1
ATOM 844 C C . GLN A 1 105 ? 0.619 -4.605 27.390 1.00 95.62 105 GLN A C 1
ATOM 846 O O . GLN A 1 105 ? 1.370 -5.241 26.644 1.00 95.62 105 GLN A O 1
ATOM 851 N N . VAL A 1 106 ? -0.710 -4.713 27.298 1.00 96.25 106 VAL A N 1
ATOM 852 C CA . VAL A 1 106 ? -1.362 -5.579 26.303 1.00 96.25 106 VAL A CA 1
ATOM 853 C C . VAL A 1 106 ? -1.077 -5.079 24.887 1.00 96.25 106 VAL A C 1
ATOM 855 O O . VAL A 1 106 ? -0.674 -5.875 24.035 1.00 96.25 106 VAL A O 1
ATOM 858 N N . LEU A 1 107 ? -1.227 -3.775 24.639 1.00 94.19 107 LEU A N 1
ATOM 859 C CA . LEU A 1 107 ? -0.963 -3.174 23.329 1.00 94.19 107 LEU A CA 1
ATOM 860 C C . LEU A 1 107 ? 0.494 -3.379 22.896 1.00 94.19 107 LEU A C 1
ATOM 862 O O . LEU A 1 107 ? 0.740 -3.835 21.780 1.00 94.19 107 LEU A O 1
ATOM 866 N N . MET A 1 108 ? 1.459 -3.133 23.785 1.00 95.25 108 MET A N 1
ATOM 867 C CA . MET A 1 108 ? 2.884 -3.326 23.497 1.00 95.25 108 MET A CA 1
ATOM 868 C C . MET A 1 108 ? 3.233 -4.792 23.234 1.00 95.25 108 MET A C 1
ATOM 870 O O . MET A 1 108 ? 4.015 -5.094 22.329 1.00 95.25 108 MET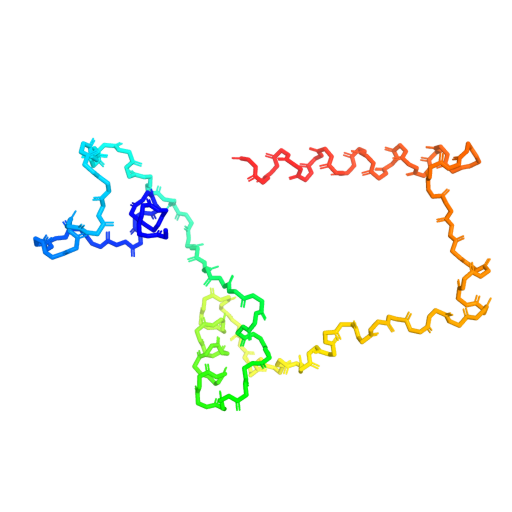 A O 1
ATOM 874 N N . LYS A 1 109 ? 2.611 -5.730 23.958 1.00 96.12 109 LYS A N 1
ATOM 875 C CA . LYS A 1 109 ? 2.779 -7.166 23.704 1.00 96.12 109 LYS A CA 1
ATOM 876 C C . LYS A 1 109 ? 2.326 -7.551 22.296 1.00 96.12 109 LYS A C 1
ATOM 878 O O . LYS A 1 109 ? 3.011 -8.338 21.643 1.00 96.12 109 LYS A O 1
ATOM 883 N N . GLN A 1 110 ? 1.198 -7.018 21.824 1.00 93.81 110 GLN A N 1
ATOM 884 C CA . GLN A 1 110 ? 0.722 -7.290 20.464 1.00 93.81 110 GLN A CA 1
ATOM 885 C C . GLN A 1 110 ? 1.572 -6.582 19.410 1.00 93.81 110 GLN A C 1
ATOM 887 O O . GLN A 1 110 ? 1.943 -7.206 18.419 1.00 93.81 110 GLN A O 1
ATOM 892 N N . ALA A 1 111 ? 1.958 -5.328 19.658 1.00 90.25 111 ALA A N 1
ATOM 893 C CA . ALA A 1 111 ? 2.837 -4.573 18.771 1.00 90.25 111 ALA A CA 1
ATOM 894 C C . ALA A 1 111 ? 4.167 -5.305 18.538 1.00 90.25 111 ALA A C 1
ATOM 896 O O . ALA A 1 111 ? 4.601 -5.438 17.399 1.00 90.25 111 ALA A O 1
ATOM 897 N N . LYS A 1 112 ? 4.764 -5.879 19.592 1.00 93.25 112 LYS A N 1
ATOM 898 C CA . LYS A 1 112 ? 5.987 -6.688 19.486 1.00 93.25 112 LYS A CA 1
ATOM 899 C C . LYS A 1 112 ? 5.798 -7.952 18.644 1.00 93.25 112 LYS A C 1
ATOM 901 O O . LYS A 1 112 ? 6.682 -8.328 17.884 1.00 93.25 112 LYS A O 1
ATOM 906 N N . LYS A 1 113 ? 4.661 -8.640 18.779 1.00 91.31 113 LYS A N 1
ATOM 907 C CA . LYS A 1 113 ? 4.367 -9.816 17.943 1.00 91.31 113 LYS A CA 1
ATOM 908 C C . LYS A 1 113 ? 4.215 -9.424 16.477 1.00 91.31 113 LYS A C 1
ATOM 910 O O . LYS A 1 113 ? 4.783 -10.084 15.616 1.00 91.31 113 LYS A O 1
ATOM 915 N N . ALA A 1 114 ? 3.491 -8.340 16.212 1.00 82.62 114 ALA A N 1
ATOM 916 C CA . ALA A 1 114 ? 3.319 -7.817 14.865 1.00 82.62 114 ALA A CA 1
ATOM 917 C C . ALA A 1 114 ? 4.658 -7.377 14.257 1.00 82.62 114 ALA A C 1
ATOM 919 O O . ALA A 1 114 ? 4.934 -7.701 13.109 1.00 82.62 114 ALA A O 1
ATOM 920 N N . SER A 1 115 ? 5.527 -6.715 15.029 1.00 87.25 115 SER A N 1
ATOM 921 C CA . SER A 1 115 ? 6.833 -6.276 14.528 1.00 87.25 115 SER A CA 1
ATOM 922 C C . SER A 1 115 ? 7.736 -7.441 14.130 1.00 87.25 115 SER A C 1
ATOM 924 O O . SER A 1 115 ? 8.498 -7.300 13.188 1.00 87.25 115 SER A O 1
ATOM 926 N N . ILE A 1 116 ? 7.647 -8.587 14.819 1.00 85.19 116 ILE A N 1
ATOM 927 C CA . ILE A 1 116 ? 8.390 -9.802 14.441 1.00 85.19 116 ILE A CA 1
ATOM 928 C C . ILE A 1 116 ? 7.912 -10.346 13.093 1.00 85.19 116 ILE A C 1
ATOM 930 O O . ILE A 1 116 ? 8.716 -10.883 12.352 1.00 85.19 116 ILE A O 1
ATOM 934 N N . TRP A 1 117 ? 6.622 -10.226 12.778 1.00 77.06 117 TRP A N 1
ATOM 935 C CA . TRP A 1 117 ? 6.073 -10.719 11.512 1.00 77.06 117 TRP A CA 1
ATOM 936 C C . TRP A 1 117 ? 6.371 -9.795 10.322 1.00 77.06 117 TRP A C 1
ATOM 938 O O . TRP A 1 117 ? 6.394 -10.243 9.183 1.00 77.06 117 TRP A O 1
ATOM 948 N N . ILE A 1 118 ? 6.561 -8.499 10.583 1.00 72.62 118 ILE A N 1
ATOM 949 C CA . ILE A 1 118 ? 6.830 -7.482 9.554 1.00 72.62 118 ILE A CA 1
ATOM 950 C C . ILE A 1 118 ? 8.307 -7.479 9.111 1.00 72.62 118 ILE A C 1
ATOM 952 O O . ILE A 1 118 ? 8.605 -6.981 8.025 1.00 72.62 118 ILE A O 1
ATOM 956 N N . ILE A 1 119 ? 9.218 -7.998 9.942 1.00 47.16 119 ILE A N 1
ATOM 957 C CA . ILE A 1 119 ? 10.658 -8.130 9.653 1.00 47.16 119 ILE A CA 1
ATOM 958 C C . ILE A 1 119 ? 10.925 -9.481 8.995 1.00 47.16 119 ILE A C 1
ATOM 960 O O . ILE A 1 119 ? 11.688 -9.488 8.004 1.00 47.16 119 ILE A O 1
#

Organism: NCBI:txid2749911